Protein AF-A0A5S9I3P5-F1 (afdb_monomer)

Mean predicted aligned error: 3.23 Å

Nearest PDB structures (foldseek):
  4lk0-assembly2_N  TM=7.498E-01  e=1.701E-01  Escherichia phage T7
  3egr-assembly1_B-2  TM=4.914E-01  e=7.908E-01  Cupriavidus pinatubonensis JMP134
  2zw2-assembly1_B  TM=5.705E-01  e=2.815E+00  Sulfurisphaera tokodaii
  5sxh-assembly2_B  TM=6.331E-01  e=4.203E+00  Homo sapiens
  4kyz-assembly1_A  TM=4.589E-01  e=5.491E+00  synthetic construct

Solvent-accessible surface area (backbone atoms only — not comparable to full-atom values): 3165 Å² total; per-residue (Å²): 118,47,52,29,42,34,38,40,41,50,103,56,78,48,77,49,78,46,78,26,88,43,71,69,53,42,51,51,52,49,51,51,50,47,69,70,71,49,60,92,87,57,91,64,72,47,81,46,78,42,79,110

Organism: Staphylococcus aureus (NCBI:txid1280)

Radius of gyration: 10.71 Å; Cα contacts (8 Å, |Δi|>4): 86; chains: 1; bounding box: 27×13×28 Å

Secondary structure (DSSP, 8-state):
-EEEEEEEESSSEEEEEEEESSHHHHHHHHHHHHHHHS-TT----EEEEEE-

Foldseek 3Di:
DFKKWKWKDFVHIDIDIDDDPDPVRVVVVSVVCCVVPPDPPTPDMDMDIGTD

pLDDT: mean 92.51, std 4.5, range [77.44, 97.25]

Sequence (52 aa):
MKKFNVQITYTGMIEETIEAESLEEAENEAHDIARMEVPFDCDEYEIIVEEE

Structure (mmCIF, N/CA/C/O backbone):
data_AF-A0A5S9I3P5-F1
#
_entry.id   AF-A0A5S9I3P5-F1
#
loop_
_atom_site.group_PDB
_atom_site.id
_atom_site.type_symbol
_atom_site.label_atom_id
_atom_site.label_alt_id
_atom_site.label_comp_id
_atom_site.label_asym_id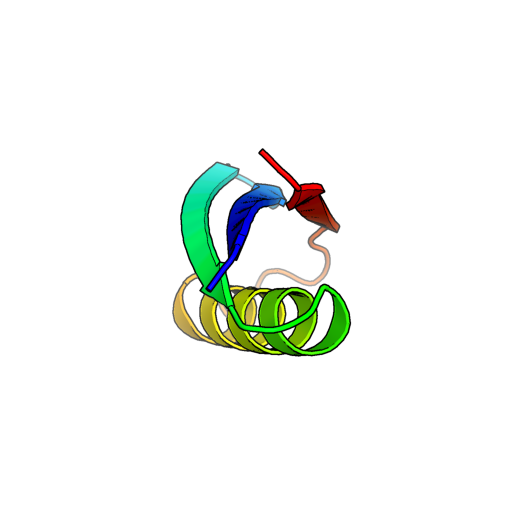
_atom_site.label_entity_id
_atom_site.label_seq_id
_atom_site.pdbx_PDB_ins_code
_atom_site.Cartn_x
_atom_site.Cartn_y
_atom_site.Cartn_z
_atom_site.occupancy
_atom_site.B_iso_or_equiv
_atom_site.auth_seq_id
_atom_site.auth_comp_id
_atom_site.auth_asym_id
_atom_site.auth_atom_id
_atom_site.pdbx_PDB_model_num
ATOM 1 N N . MET A 1 1 ? -10.102 -1.739 14.016 1.00 84.94 1 MET A N 1
ATOM 2 C CA . MET A 1 1 ? -9.302 -1.714 12.783 1.00 84.94 1 MET A CA 1
ATOM 3 C C . MET A 1 1 ? -10.166 -1.116 11.697 1.00 84.94 1 MET A C 1
ATOM 5 O O . MET A 1 1 ? -11.352 -1.436 11.640 1.00 84.94 1 MET A O 1
ATOM 9 N N . LYS A 1 2 ? -9.609 -0.167 10.958 1.00 92.88 2 LYS A N 1
ATOM 10 C CA . LYS A 1 2 ? -10.214 0.465 9.790 1.00 92.88 2 LYS A CA 1
ATOM 11 C C . LYS A 1 2 ? -9.677 -0.230 8.546 1.00 92.88 2 LYS A C 1
ATOM 13 O O . LYS A 1 2 ? -8.582 -0.785 8.594 1.00 92.88 2 LYS A O 1
ATOM 18 N N . LYS A 1 3 ? -10.449 -0.201 7.467 1.00 95.94 3 LYS A N 1
ATOM 19 C CA . LYS A 1 3 ? -10.006 -0.710 6.175 1.00 95.94 3 LYS A CA 1
ATOM 20 C C . LYS A 1 3 ? -9.467 0.434 5.345 1.00 95.94 3 LYS A C 1
ATOM 22 O O . LYS A 1 3 ? -10.052 1.516 5.338 1.00 95.94 3 LYS A O 1
ATOM 27 N N . PHE A 1 4 ? -8.365 0.172 4.669 1.00 97.12 4 PHE A N 1
ATOM 28 C CA . PHE A 1 4 ? -7.765 1.098 3.735 1.00 97.12 4 PHE A CA 1
ATOM 29 C C . PHE A 1 4 ? -7.572 0.389 2.406 1.00 97.12 4 PHE A C 1
ATOM 31 O O . PHE A 1 4 ? -7.062 -0.731 2.363 1.00 97.12 4 PHE A O 1
ATOM 38 N N . ASN A 1 5 ? -7.984 1.044 1.331 1.00 96.81 5 ASN A N 1
ATOM 39 C CA . ASN A 1 5 ? -7.633 0.633 -0.014 1.00 96.81 5 ASN A CA 1
ATOM 40 C C . ASN A 1 5 ? -6.284 1.248 -0.360 1.00 96.81 5 ASN A C 1
ATOM 42 O O . ASN A 1 5 ? -6.090 2.460 -0.256 1.00 96.81 5 ASN A O 1
ATOM 46 N N . VAL A 1 6 ? -5.355 0.386 -0.748 1.00 96.25 6 VAL A N 1
ATOM 47 C CA . VAL A 1 6 ? -4.002 0.738 -1.144 1.00 96.25 6 VAL A CA 1
ATOM 48 C C . VAL A 1 6 ? -3.856 0.451 -2.623 1.00 96.25 6 VAL A C 1
ATOM 50 O O . VAL A 1 6 ? -4.058 -0.677 -3.069 1.00 96.25 6 VAL A O 1
ATOM 53 N N . GLN A 1 7 ? -3.457 1.468 -3.374 1.00 97.25 7 GLN A N 1
ATOM 54 C CA . GLN A 1 7 ? -3.116 1.343 -4.779 1.00 97.25 7 GLN A CA 1
ATOM 55 C C . GLN A 1 7 ? -1.652 1.728 -4.975 1.00 97.25 7 GLN A C 1
ATOM 57 O O . GLN A 1 7 ? -1.247 2.853 -4.684 1.00 97.25 7 GLN A O 1
ATOM 62 N N . ILE A 1 8 ? -0.861 0.800 -5.507 1.00 95.56 8 ILE A N 1
ATOM 63 C CA . ILE A 1 8 ? 0.544 1.012 -5.851 1.00 95.56 8 ILE A CA 1
ATOM 64 C C . ILE A 1 8 ? 0.651 0.976 -7.368 1.00 95.56 8 ILE A C 1
ATOM 66 O O . ILE A 1 8 ? 0.470 -0.068 -8.000 1.00 95.56 8 ILE A O 1
ATOM 70 N N . THR A 1 9 ? 0.936 2.130 -7.960 1.00 94.56 9 THR A N 1
ATOM 71 C CA . THR A 1 9 ? 1.071 2.274 -9.409 1.00 94.56 9 THR A CA 1
ATOM 72 C C . THR A 1 9 ? 2.544 2.389 -9.772 1.00 94.56 9 THR A C 1
ATOM 74 O O . THR A 1 9 ? 3.259 3.261 -9.288 1.00 94.56 9 THR A O 1
ATOM 77 N N . TYR A 1 10 ? 2.993 1.493 -10.638 1.00 89.75 10 TYR A N 1
ATOM 78 C CA . TYR A 1 10 ? 4.326 1.467 -11.231 1.00 89.75 10 TYR A CA 1
ATOM 79 C C . TYR A 1 10 ? 4.169 1.228 -12.743 1.00 89.75 10 TYR A C 1
ATOM 81 O O . TYR A 1 10 ? 3.164 1.617 -13.338 1.00 89.75 10 TYR A O 1
ATOM 89 N N . THR A 1 11 ? 5.108 0.545 -13.402 1.00 88.81 11 THR A N 1
ATOM 90 C CA . THR A 1 11 ? 4.875 0.032 -14.769 1.00 88.81 11 THR A CA 1
ATOM 91 C C . THR A 1 11 ? 3.654 -0.909 -14.871 1.00 88.81 11 THR A C 1
ATOM 93 O O . THR A 1 11 ? 3.194 -1.182 -15.982 1.00 88.81 11 THR A O 1
ATOM 96 N N . GLY A 1 12 ? 3.107 -1.362 -13.734 1.00 89.38 12 GLY A N 1
ATOM 97 C CA . GLY A 1 12 ? 1.801 -2.005 -13.567 1.00 89.38 12 GLY A CA 1
ATOM 98 C C . GLY A 1 12 ? 0.990 -1.393 -12.413 1.00 89.38 12 GLY A C 1
ATOM 99 O O . GLY A 1 12 ? 1.234 -0.265 -11.996 1.00 89.38 12 GLY A O 1
ATOM 100 N N . MET A 1 13 ? 0.012 -2.131 -11.888 1.00 92.69 13 MET A N 1
ATOM 101 C CA . MET A 1 13 ? -0.831 -1.689 -10.771 1.00 92.69 13 MET A CA 1
ATOM 102 C C . MET A 1 13 ? -1.055 -2.846 -9.798 1.00 92.69 13 MET A C 1
ATOM 104 O O . MET A 1 13 ? -1.356 -3.959 -10.232 1.00 92.69 13 MET A O 1
ATOM 108 N N . ILE A 1 14 ? -0.897 -2.572 -8.505 1.00 93.69 14 ILE A N 1
ATOM 109 C CA . ILE A 1 14 ? -1.283 -3.448 -7.394 1.00 93.69 14 ILE A CA 1
ATOM 110 C C . ILE A 1 14 ? -2.381 -2.724 -6.617 1.00 93.69 14 ILE A C 1
ATOM 112 O O . ILE A 1 14 ? -2.221 -1.552 -6.283 1.00 93.69 14 ILE A O 1
ATOM 116 N N . GLU A 1 15 ? -3.477 -3.421 -6.341 1.00 95.19 15 GLU A N 1
ATOM 117 C CA . GLU A 1 15 ? -4.570 -2.949 -5.492 1.00 95.19 15 GLU A CA 1
ATOM 118 C C . GLU A 1 15 ? -4.773 -3.970 -4.371 1.00 95.19 15 GLU A C 1
ATOM 120 O O . GLU A 1 15 ? -5.002 -5.150 -4.643 1.00 95.19 15 GLU A O 1
ATOM 125 N N . GLU A 1 16 ? -4.689 -3.522 -3.122 1.00 94.25 16 GLU A N 1
ATOM 126 C CA . GLU A 1 16 ? -4.937 -4.346 -1.940 1.00 94.25 16 GLU A CA 1
ATOM 127 C C . GLU A 1 16 ? -5.789 -3.603 -0.912 1.00 94.25 16 GLU A C 1
ATOM 129 O O . GLU A 1 16 ? -5.818 -2.375 -0.860 1.00 94.25 16 GLU A O 1
ATOM 134 N N . THR A 1 17 ? -6.479 -4.367 -0.068 1.00 95.50 17 THR A N 1
ATOM 135 C CA . THR A 1 17 ? -7.199 -3.833 1.088 1.00 95.50 17 THR A CA 1
ATOM 136 C C . THR A 1 17 ? -6.478 -4.272 2.352 1.00 95.50 17 THR A C 1
ATOM 138 O O . THR A 1 17 ? -6.350 -5.472 2.600 1.00 95.50 17 THR A O 1
ATOM 141 N N . ILE A 1 18 ? -6.054 -3.310 3.165 1.00 94.19 18 ILE A N 1
ATOM 142 C CA . ILE A 1 18 ? -5.346 -3.556 4.424 1.00 94.19 18 ILE A CA 1
ATOM 143 C C . ILE A 1 18 ? -6.182 -3.118 5.625 1.00 94.19 18 ILE A C 1
ATOM 145 O O . ILE A 1 18 ? -6.989 -2.187 5.544 1.00 94.19 18 ILE A O 1
ATOM 149 N N . GLU A 1 19 ? -6.012 -3.808 6.751 1.00 95.19 19 GLU A N 1
ATOM 150 C CA . GLU A 1 19 ? -6.687 -3.491 8.009 1.00 95.19 19 GLU A CA 1
ATOM 151 C C . GLU A 1 19 ? -5.681 -2.893 8.996 1.00 95.19 19 GLU A C 1
ATOM 153 O O . GLU A 1 19 ? -4.859 -3.614 9.548 1.00 95.19 19 GLU A O 1
ATOM 158 N N . ALA A 1 20 ? -5.788 -1.591 9.267 1.00 95.06 20 ALA A N 1
ATOM 159 C CA . ALA A 1 20 ? -4.869 -0.866 10.148 1.00 95.06 20 ALA A CA 1
ATOM 160 C C . ALA A 1 20 ? -5.623 -0.057 11.218 1.00 95.06 20 ALA A C 1
ATOM 162 O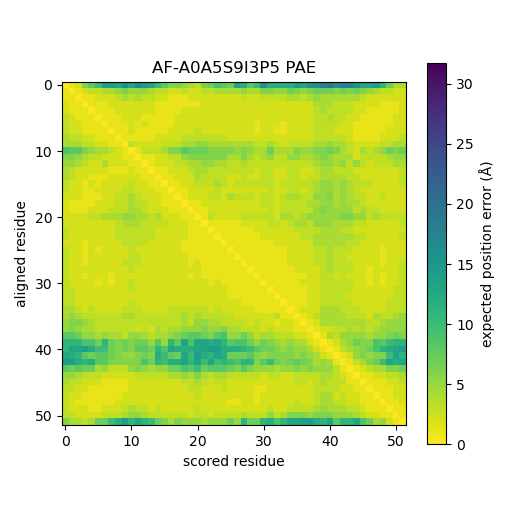 O . ALA A 1 20 ? -6.830 0.201 11.119 1.00 95.06 20 ALA A O 1
ATOM 163 N N . GLU A 1 21 ? -4.949 0.353 12.290 1.00 94.50 21 GLU A N 1
ATOM 164 C CA . GLU A 1 21 ? -5.530 1.217 13.321 1.00 94.50 21 GLU A CA 1
ATOM 165 C C . GLU A 1 21 ? -5.551 2.694 12.898 1.00 94.50 21 GLU A C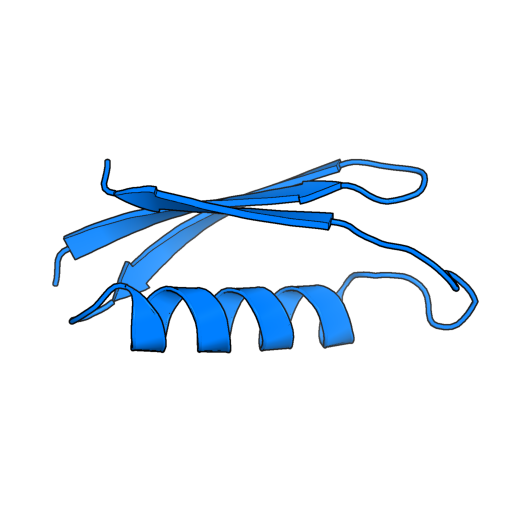 1
ATOM 167 O O . GLU A 1 21 ? -6.401 3.459 13.368 1.00 94.50 21 GLU A O 1
ATOM 172 N N . SER A 1 22 ? -4.663 3.095 11.983 1.00 95.25 22 SER A N 1
ATOM 173 C CA . SER A 1 22 ? -4.506 4.478 11.521 1.00 95.25 22 SER A CA 1
ATOM 174 C C . SER A 1 22 ? -4.037 4.571 10.065 1.00 95.25 22 SER A C 1
ATOM 176 O O . SER A 1 22 ? -3.521 3.602 9.517 1.00 95.25 22 SER A O 1
ATOM 178 N N . LEU A 1 23 ? -4.184 5.758 9.460 1.00 94.56 23 LEU A N 1
ATOM 179 C CA . LEU A 1 23 ? -3.660 6.035 8.116 1.00 94.56 23 LEU A CA 1
ATOM 180 C C . LEU A 1 23 ? -2.133 5.887 8.065 1.00 94.56 23 LEU A C 1
ATOM 182 O O . LEU A 1 23 ? -1.613 5.337 7.111 1.00 94.56 23 LEU A O 1
ATOM 186 N N . GLU A 1 24 ? -1.423 6.321 9.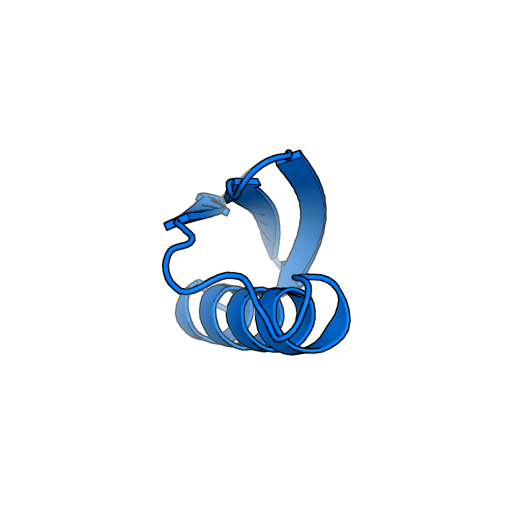109 1.00 95.50 24 GLU A N 1
ATOM 187 C CA . GLU A 1 24 ? 0.039 6.197 9.187 1.00 95.50 24 GLU A CA 1
ATOM 188 C C . GLU A 1 24 ? 0.485 4.726 9.191 1.00 95.50 24 GLU A C 1
ATOM 190 O O . GLU A 1 24 ? 1.451 4.354 8.531 1.00 95.50 24 GLU A O 1
ATOM 195 N N . GLU A 1 25 ? -0.222 3.863 9.920 1.00 96.06 25 GLU A N 1
ATOM 196 C CA . GLU A 1 25 ? 0.044 2.422 9.904 1.00 96.06 25 GLU A CA 1
ATOM 197 C C . GLU A 1 25 ? -0.263 1.813 8.530 1.00 96.06 25 GLU A C 1
ATOM 199 O O . GLU A 1 25 ? 0.543 1.043 8.012 1.00 96.06 25 GLU A O 1
ATOM 204 N N . ALA A 1 26 ? -1.364 2.237 7.903 1.00 95.94 26 ALA A N 1
ATOM 205 C CA . ALA A 1 26 ? -1.729 1.818 6.556 1.00 95.94 26 ALA A CA 1
ATOM 206 C C . ALA A 1 26 ? -0.687 2.241 5.499 1.00 95.94 26 ALA A C 1
ATOM 208 O O . ALA A 1 26 ? -0.312 1.453 4.635 1.00 95.94 26 ALA A O 1
ATOM 209 N N . GLU A 1 27 ? -0.167 3.467 5.584 1.00 95.44 27 GLU A N 1
ATOM 210 C CA . GLU A 1 27 ? 0.906 3.966 4.717 1.00 95.44 27 GLU A CA 1
ATOM 211 C C . GLU A 1 27 ? 2.205 3.175 4.903 1.00 95.44 27 GLU A C 1
ATOM 213 O O . GLU A 1 27 ? 2.881 2.859 3.922 1.00 95.44 27 GLU A O 1
ATOM 218 N N . ASN A 1 28 ? 2.552 2.811 6.141 1.00 95.75 28 ASN A N 1
ATOM 219 C CA . ASN A 1 28 ? 3.732 1.989 6.406 1.00 95.75 28 ASN A CA 1
ATOM 220 C C . ASN A 1 28 ? 3.601 0.587 5.792 1.00 95.75 28 ASN A C 1
ATOM 222 O O . ASN A 1 28 ? 4.528 0.145 5.112 1.00 95.75 28 ASN A O 1
ATOM 226 N N . GLU A 1 29 ? 2.455 -0.081 5.958 1.00 95.56 29 GLU A N 1
ATOM 227 C CA . GLU A 1 29 ? 2.203 -1.368 5.296 1.00 95.56 29 GLU A CA 1
ATOM 228 C C . GLU A 1 29 ? 2.234 -1.236 3.770 1.00 95.56 29 GLU A C 1
ATOM 230 O O . GLU A 1 29 ? 2.869 -2.044 3.096 1.00 95.56 29 GLU A O 1
ATOM 235 N N . ALA A 1 30 ? 1.628 -0.185 3.212 1.00 95.50 30 ALA A N 1
ATOM 236 C CA . ALA A 1 30 ? 1.661 0.077 1.777 1.00 95.50 30 ALA A CA 1
ATOM 237 C C . ALA A 1 30 ? 3.097 0.246 1.246 1.00 95.50 30 ALA A C 1
ATOM 239 O O . ALA A 1 30 ? 3.439 -0.267 0.177 1.00 95.50 30 ALA A O 1
ATOM 240 N N . HIS A 1 31 ? 3.970 0.919 2.001 1.00 94.38 31 HIS A N 1
ATOM 241 C CA . HIS A 1 31 ? 5.390 1.032 1.671 1.00 94.38 31 HIS A CA 1
ATOM 242 C C . HIS A 1 31 ? 6.133 -0.304 1.753 1.00 94.38 31 HIS A C 1
ATOM 244 O O . HIS A 1 31 ? 7.024 -0.555 0.934 1.00 94.38 31 HIS A O 1
ATOM 250 N N . ASP A 1 32 ? 5.787 -1.158 2.714 1.00 93.94 32 ASP A N 1
ATOM 251 C CA . ASP A 1 32 ? 6.362 -2.496 2.828 1.00 93.94 32 ASP A CA 1
ATOM 252 C C . ASP A 1 32 ? 5.926 -3.391 1.659 1.00 93.94 32 ASP A C 1
ATOM 254 O O . ASP A 1 32 ? 6.779 -4.043 1.051 1.00 93.94 32 ASP A O 1
ATOM 258 N N . ILE A 1 33 ? 4.649 -3.341 1.260 1.00 92.81 33 ILE A N 1
ATOM 259 C CA . ILE A 1 33 ? 4.132 -4.025 0.062 1.00 92.81 33 ILE A CA 1
ATOM 260 C C . ILE A 1 33 ? 4.867 -3.525 -1.182 1.00 92.81 33 ILE A C 1
ATOM 262 O O . ILE A 1 33 ? 5.376 -4.331 -1.961 1.00 92.81 33 ILE A O 1
ATOM 266 N N . ALA A 1 34 ? 5.009 -2.206 -1.347 1.00 92.50 34 ALA A N 1
ATOM 267 C CA . ALA A 1 34 ? 5.725 -1.640 -2.486 1.00 92.50 34 ALA A CA 1
ATOM 268 C C . ALA A 1 34 ? 7.170 -2.155 -2.556 1.00 92.50 34 ALA A C 1
ATOM 270 O O . ALA A 1 34 ? 7.645 -2.525 -3.622 1.00 92.50 34 ALA A O 1
ATOM 271 N N . ARG A 1 35 ? 7.870 -2.252 -1.422 1.00 90.12 35 ARG A N 1
ATOM 272 C CA . ARG A 1 35 ? 9.241 -2.785 -1.377 1.00 90.12 35 ARG A CA 1
ATOM 273 C C . ARG A 1 35 ? 9.341 -4.285 -1.647 1.00 90.12 35 ARG A 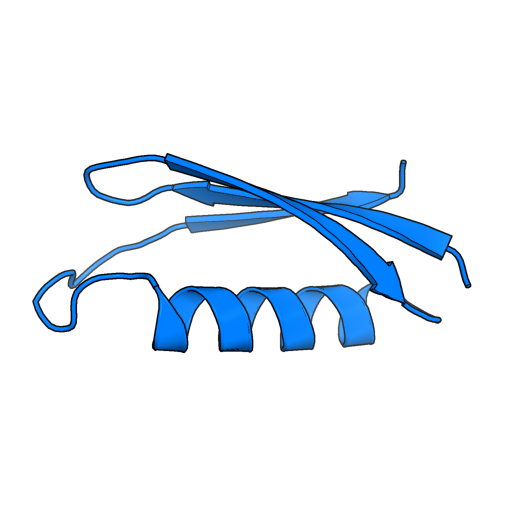C 1
ATOM 275 O O . ARG A 1 35 ? 10.421 -4.737 -2.024 1.00 90.12 35 ARG A O 1
ATOM 282 N N . MET A 1 36 ? 8.279 -5.051 -1.402 1.00 90.50 36 MET A N 1
ATOM 283 C CA . MET A 1 36 ? 8.255 -6.493 -1.663 1.00 90.50 36 MET A CA 1
ATOM 284 C C . MET A 1 36 ? 7.854 -6.820 -3.103 1.00 90.50 36 MET A C 1
ATOM 286 O O . MET A 1 36 ? 8.473 -7.688 -3.717 1.00 90.50 36 MET A O 1
ATOM 290 N N . GLU A 1 37 ? 6.847 -6.128 -3.634 1.00 89.44 37 GLU A N 1
ATOM 291 C CA . GLU A 1 37 ? 6.188 -6.491 -4.892 1.00 89.44 37 GLU A CA 1
ATOM 292 C C . GLU A 1 37 ?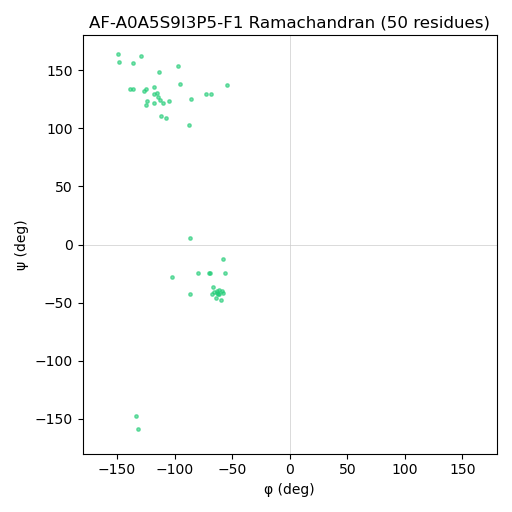 6.635 -5.634 -6.086 1.00 89.44 37 GLU A C 1
ATOM 294 O O . GLU A 1 37 ? 6.614 -6.109 -7.225 1.00 89.44 37 GLU A O 1
ATOM 299 N N . VAL A 1 38 ? 7.066 -4.382 -5.872 1.00 89.62 38 VAL A N 1
ATOM 300 C CA . VAL A 1 38 ? 7.562 -3.543 -6.974 1.00 89.62 38 VAL A CA 1
ATOM 301 C C . VAL A 1 38 ? 8.945 -4.053 -7.404 1.00 89.62 38 VAL A C 1
ATOM 303 O O . VAL A 1 38 ? 9.828 -4.226 -6.559 1.00 89.62 38 VAL A O 1
ATOM 306 N N . PRO A 1 39 ? 9.180 -4.284 -8.712 1.00 86.50 39 PRO A N 1
ATOM 307 C CA . PRO A 1 39 ? 10.483 -4.719 -9.202 1.00 86.50 39 PRO A CA 1
ATOM 308 C C . PRO A 1 39 ? 11.608 -3.772 -8.766 1.00 86.50 39 PRO A C 1
ATOM 310 O O . PRO A 1 39 ? 11.471 -2.558 -8.882 1.00 86.50 39 PRO A O 1
ATOM 313 N N . PHE A 1 40 ? 12.751 -4.327 -8.345 1.00 77.44 40 PHE A N 1
ATOM 314 C CA . PHE A 1 40 ? 13.919 -3.553 -7.888 1.00 77.44 40 PHE A CA 1
ATOM 315 C C . PHE A 1 40 ? 14.445 -2.533 -8.911 1.00 77.44 40 PHE A C 1
ATOM 317 O O . PHE A 1 40 ? 15.078 -1.559 -8.517 1.00 77.44 40 PHE A O 1
ATOM 324 N N . ASP A 1 41 ? 14.183 -2.755 -10.201 1.00 82.50 41 ASP A N 1
ATOM 325 C CA . ASP A 1 41 ? 14.576 -1.860 -11.295 1.00 82.50 41 ASP A CA 1
ATOM 326 C C . ASP A 1 41 ? 13.542 -0.742 -11.567 1.00 82.50 41 ASP A C 1
ATOM 328 O O . ASP A 1 41 ? 13.657 -0.019 -12.556 1.00 82.50 41 ASP A O 1
ATOM 332 N N . CYS A 1 42 ? 12.489 -0.619 -10.749 1.00 83.94 42 CYS A N 1
ATOM 333 C CA . CYS A 1 42 ? 11.498 0.443 -10.879 1.00 83.94 42 CYS A CA 1
ATOM 334 C C . CYS A 1 42 ? 11.945 1.679 -10.093 1.00 83.94 42 CYS A C 1
ATOM 336 O O . CYS A 1 42 ? 11.816 1.736 -8.871 1.00 83.94 42 CYS A O 1
ATOM 338 N N . ASP A 1 43 ? 12.453 2.676 -1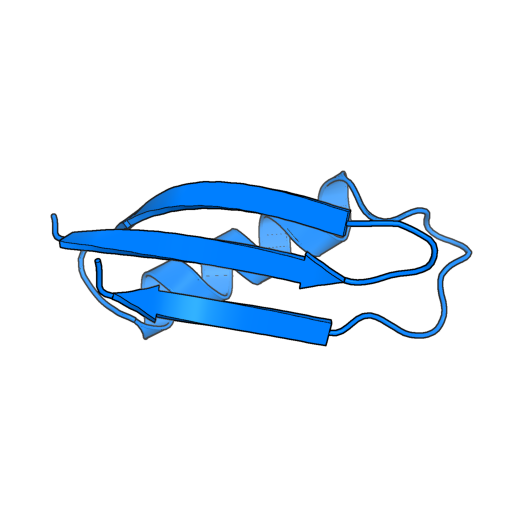0.816 1.00 80.19 43 ASP A N 1
ATOM 339 C CA . ASP A 1 43 ? 12.956 3.925 -10.233 1.00 80.19 43 ASP A CA 1
ATOM 340 C C . ASP A 1 43 ? 11.837 4.820 -9.664 1.00 80.19 43 ASP A C 1
ATOM 342 O O . ASP A 1 43 ? 12.087 5.636 -8.77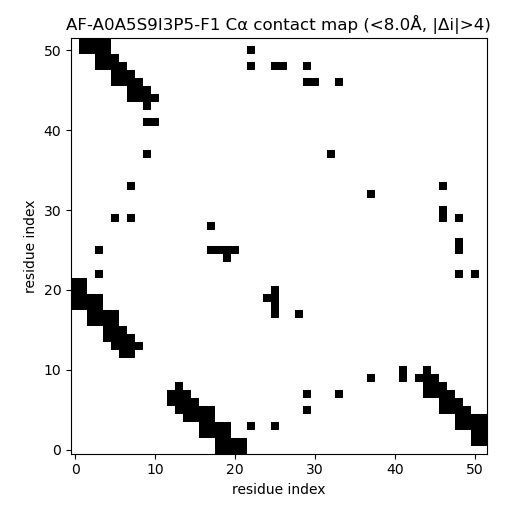6 1.00 80.19 43 ASP A O 1
ATOM 346 N N . GLU A 1 44 ? 10.602 4.670 -10.158 1.00 87.81 44 GLU A N 1
ATOM 347 C CA . GLU A 1 44 ? 9.448 5.485 -9.765 1.00 87.81 44 GLU A CA 1
ATOM 348 C C . GLU A 1 44 ? 8.199 4.618 -9.543 1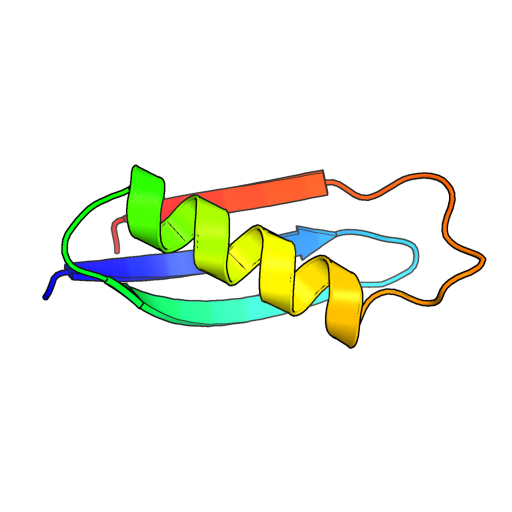.00 87.81 44 GLU A C 1
ATOM 350 O O . GLU A 1 44 ? 7.867 3.752 -10.356 1.00 87.81 44 GLU A O 1
ATOM 355 N N . TYR A 1 45 ? 7.496 4.867 -8.439 1.00 92.31 45 TYR A N 1
ATOM 356 C CA . TYR A 1 45 ? 6.164 4.339 -8.153 1.00 92.31 45 TYR A CA 1
ATOM 357 C C . TYR A 1 45 ? 5.379 5.356 -7.316 1.00 92.31 45 TYR A C 1
ATOM 359 O O . TYR A 1 45 ? 5.960 6.193 -6.621 1.00 92.31 45 TYR A O 1
ATOM 367 N N . GLU A 1 46 ? 4.056 5.269 -7.374 1.00 94.50 46 GLU A N 1
ATOM 368 C CA . GLU A 1 46 ? 3.126 6.079 -6.587 1.00 94.50 46 GLU A CA 1
ATOM 369 C C . GLU A 1 46 ? 2.301 5.165 -5.678 1.00 94.50 46 GLU A C 1
ATOM 371 O O . GLU A 1 46 ? 1.839 4.111 -6.117 1.00 94.50 46 GLU A O 1
ATOM 376 N N . ILE A 1 47 ? 2.131 5.562 -4.416 1.00 95.75 47 ILE A N 1
ATOM 377 C CA . ILE A 1 47 ? 1.295 4.867 -3.433 1.00 95.75 47 ILE A CA 1
ATOM 378 C C . ILE A 1 47 ? 0.139 5.791 -3.070 1.00 95.75 47 ILE A C 1
ATOM 380 O O . ILE A 1 47 ? 0.359 6.930 -2.659 1.00 95.75 47 ILE A O 1
ATOM 384 N N . ILE A 1 48 ? -1.081 5.280 -3.192 1.00 96.38 48 ILE A N 1
ATOM 385 C CA . ILE A 1 48 ? -2.312 5.947 -2.775 1.00 96.38 48 ILE A CA 1
ATOM 386 C C . ILE A 1 48 ? -2.953 5.088 -1.690 1.00 96.38 48 ILE A C 1
ATOM 388 O O . ILE A 1 48 ? -3.125 3.886 -1.882 1.00 96.38 48 ILE A O 1
ATOM 392 N N . VAL A 1 49 ? -3.300 5.707 -0.562 1.00 96.06 49 VAL A N 1
ATOM 393 C CA . VAL A 1 49 ? -3.987 5.056 0.559 1.00 96.06 49 VAL A CA 1
ATOM 394 C C . VAL A 1 49 ? -5.258 5.835 0.871 1.00 96.06 49 VAL A C 1
ATOM 396 O O . VAL A 1 49 ? -5.201 7.020 1.202 1.00 96.06 49 VAL A O 1
ATOM 399 N N . GLU A 1 50 ? -6.405 5.173 0.774 1.00 96.00 50 GLU A N 1
ATOM 400 C CA . GLU A 1 50 ? -7.719 5.758 1.046 1.00 96.00 50 GLU A CA 1
ATOM 401 C C . GLU A 1 50 ? -8.453 4.928 2.100 1.00 96.00 50 GLU A C 1
ATOM 403 O O . GLU A 1 50 ? -8.486 3.703 2.021 1.00 96.00 50 GLU A O 1
ATOM 408 N N . GLU A 1 51 ? -9.043 5.583 3.103 1.00 92.88 51 GLU A N 1
ATOM 409 C CA . GLU A 1 51 ? -9.938 4.910 4.057 1.00 92.88 51 GLU A CA 1
ATOM 410 C C . GLU A 1 51 ? -11.223 4.482 3.324 1.00 92.88 51 GLU A C 1
ATOM 412 O O . GLU A 1 51 ? -11.817 5.299 2.616 1.00 92.88 51 GLU A O 1
ATOM 417 N N . GLU A 1 52 ? -11.623 3.213 3.475 1.00 86.00 52 GLU A N 1
ATOM 418 C CA . GLU A 1 52 ? -12.838 2.642 2.857 1.00 86.00 52 GLU A CA 1
ATOM 419 C C . GLU A 1 52 ? -14.140 3.177 3.482 1.00 86.00 52 GLU A C 1
ATOM 421 O O . GLU A 1 52 ? -14.233 3.252 4.733 1.00 86.00 52 GLU A O 1
#